Protein AF-A0A2N3GAW8-F1 (afdb_monomer)

Radius of gyration: 33.74 Å; Cα contacts (8 Å, |Δi|>4): 66; chains: 1; bounding box: 80×78×81 Å

Sequence (175 aa):
MPERREGRAFEPPPWERAQFEELARAKEAQQEVDDLDQALQDLGHLAPVQTSGSAPGPLQQVAPDEEQSRETLTAREGNGEVPLDDARVIEMLARLSAEEPRPIDELWRIGLIGAVVTGAVGIMMIVFGVVGLAKTIKAGPMGVFSASILLMFGAGFCALAAWTAVRTLKQRGVL

Solvent-accessible surface area (backbone atoms only — not comparable to full-atom values): 10663 Å² total; per-residue (Å²): 132,86,80,79,78,78,75,78,77,87,74,74,56,86,89,47,44,67,59,52,52,51,50,50,52,52,49,53,59,49,49,55,50,54,52,50,52,49,52,49,50,60,60,55,68,73,60,84,79,87,77,89,75,88,82,89,84,83,88,82,92,76,79,83,81,86,80,80,79,80,86,76,81,84,82,73,95,63,95,63,86,71,79,78,53,64,70,58,51,52,53,51,50,53,52,52,64,70,70,51,79,76,68,60,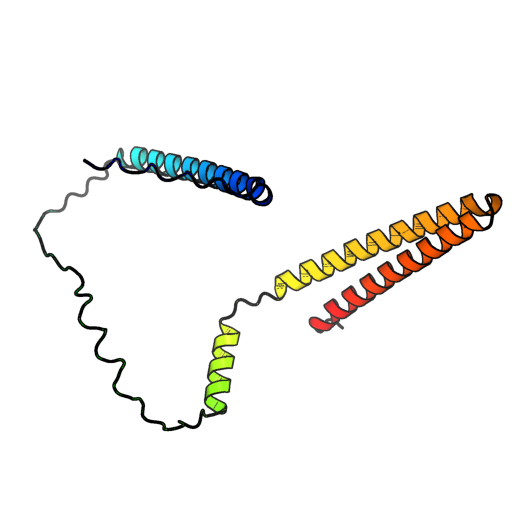74,58,52,51,51,54,52,47,52,49,19,51,54,42,26,52,53,10,50,51,34,33,53,52,14,53,54,41,31,72,66,17,74,83,68,46,71,72,36,44,53,54,18,52,51,35,34,52,51,11,50,49,32,36,51,50,18,50,49,46,44,52,53,56,43,46,73,73,66,80,105

Secondary structure (DSSP, 8-state):
----PPPPP-PPPTTTHHHHHHHHHHHHHHHHHHHHHHHHHHHHTTS------------------TTSSSSSSSS----------HHHHHHHHHHHHHHS--THHHHHHHHHHHHHHHHHHHHHHHHHHHHHHHHHTTT-HHHHHHHHHHHHHHHHHHHHHHHHHHHHHHHTT--

Foldseek 3Di:
DDDDPDDPDDDDDPVCVVVVVVVVVVVVVVVVVVVVVVVVVVVVVVDDPDDDDDDDDDDDDDDPPPPPPPPPPPPDPPPDPPPPPVVVVVVVVVVVVVPPPCPPPVVLVVLLVVLVVLLVVLVVLLVCLVVQCVVCPVVDDVSPVVSVVSNVVSVVSNVVSVVSNVVSCVVVVVD

Nearest PDB structures (foldseek):
  7a0g-assembly1_III  TM=7.917E-01  e=4.823E-01  Serratia marcescens
  6h2f-assembly1_D  TM=7.781E-01  e=4.533E-01  Aeromonas hydrophila subsp. hydrophila AL09-71
  3lss-assembly1_A  TM=8.382E-01  e=1.381E+00  Trypanosoma brucei
  6h2f-assembly1_J  TM=6.620E-01  e=2.565E+00  Aeromonas hydrophila subsp. hydrophila AL09-71
  5da9-assembly1_A  TM=8.017E-01  e=9.412E+00  Thermochaetoides thermophila DSM 1495

Mean predicted aligned error: 20.0 Å

Structure (mmCIF, N/CA/C/O backbone):
data_AF-A0A2N3GAW8-F1
#
_entry.id   AF-A0A2N3GAW8-F1
#
loop_
_atom_site.group_PDB
_atom_site.id
_atom_site.type_symbol
_atom_site.label_atom_id
_atom_site.label_alt_id
_atom_site.label_comp_id
_atom_site.label_asym_id
_atom_site.label_entity_id
_atom_site.label_seq_id
_atom_site.pdbx_PDB_ins_code
_atom_site.Cartn_x
_atom_site.Cartn_y
_atom_site.Cartn_z
_atom_site.occupancy
_atom_site.B_iso_or_equiv
_atom_site.auth_seq_id
_atom_site.auth_comp_id
_atom_site.auth_asym_id
_atom_site.auth_atom_id
_atom_site.pdbx_PDB_model_num
ATOM 1 N N . MET A 1 1 ? -5.737 61.791 27.691 1.00 55.59 1 MET A N 1
ATOM 2 C CA . MET A 1 1 ? -6.371 60.468 27.524 1.00 55.59 1 MET A CA 1
ATOM 3 C C . MET A 1 1 ? -5.378 59.581 26.793 1.00 55.59 1 MET A C 1
ATOM 5 O O . MET A 1 1 ? -4.892 60.039 25.767 1.00 55.59 1 MET A O 1
ATOM 9 N N . PRO A 1 2 ? -4.976 58.415 27.324 1.00 61.44 2 PRO A N 1
ATOM 10 C CA . PRO A 1 2 ? -4.051 57.537 26.613 1.00 61.44 2 PRO A CA 1
ATOM 11 C C . PRO A 1 2 ? -4.762 56.875 25.422 1.00 61.44 2 PRO A C 1
ATOM 13 O O . PRO A 1 2 ? -5.849 56.321 25.581 1.00 61.44 2 PRO A O 1
ATOM 16 N N . GLU A 1 3 ? -4.157 56.962 24.237 1.00 63.66 3 GLU A N 1
ATOM 17 C CA . GLU A 1 3 ? -4.620 56.303 23.012 1.00 63.66 3 GLU A CA 1
ATOM 18 C C . GLU A 1 3 ? -4.642 54.780 23.202 1.00 63.66 3 GLU A C 1
ATOM 20 O O . GLU A 1 3 ? -3.649 54.151 23.585 1.00 63.66 3 GLU A O 1
ATOM 25 N N . ARG A 1 4 ? -5.808 54.181 22.955 1.00 66.75 4 ARG A N 1
ATOM 26 C CA . ARG A 1 4 ? -6.023 52.735 22.999 1.00 66.75 4 ARG A CA 1
ATOM 27 C C . ARG A 1 4 ? -5.299 52.134 21.794 1.00 66.75 4 ARG A C 1
ATOM 29 O O . ARG A 1 4 ? -5.716 52.355 20.665 1.00 66.75 4 ARG A O 1
ATOM 36 N N . ARG A 1 5 ? -4.198 51.413 22.025 1.00 68.19 5 ARG A N 1
ATOM 37 C CA . ARG A 1 5 ? -3.465 50.709 20.961 1.00 68.19 5 ARG A CA 1
ATOM 38 C C . ARG A 1 5 ? -4.421 49.750 20.255 1.00 68.19 5 ARG A C 1
ATOM 40 O O . ARG A 1 5 ? -4.925 48.824 20.889 1.00 68.19 5 ARG A O 1
ATOM 47 N N . GLU A 1 6 ? -4.670 49.990 18.973 1.00 71.94 6 GLU A N 1
ATOM 48 C CA . GLU A 1 6 ? -5.423 49.079 18.118 1.00 71.94 6 GLU A CA 1
ATOM 49 C C . GLU A 1 6 ? -4.724 47.713 18.134 1.00 71.94 6 GLU A C 1
ATOM 51 O O . GLU A 1 6 ? -3.518 47.601 17.887 1.00 71.94 6 GLU A O 1
ATOM 56 N N . GLY A 1 7 ? -5.463 46.679 18.546 1.00 74.56 7 GLY A N 1
ATOM 57 C CA . GLY A 1 7 ? -4.953 45.316 18.610 1.00 74.56 7 GLY A CA 1
ATOM 58 C C . GLY A 1 7 ? -4.583 44.864 17.205 1.00 74.56 7 GLY A C 1
ATOM 59 O O . GLY A 1 7 ? -5.408 44.936 16.299 1.00 74.56 7 GLY A O 1
ATOM 60 N N . ARG A 1 8 ? -3.336 44.428 17.010 1.00 68.94 8 ARG A N 1
ATOM 61 C CA . ARG A 1 8 ? -2.900 43.884 15.721 1.00 68.94 8 ARG A CA 1
ATOM 62 C C . ARG A 1 8 ? -3.810 42.713 15.360 1.00 68.94 8 ARG A C 1
ATOM 64 O O . ARG A 1 8 ? -3.935 41.782 16.155 1.00 68.94 8 ARG A O 1
ATOM 71 N N . ALA A 1 9 ? -4.433 42.782 14.186 1.00 76.62 9 ALA A N 1
ATOM 72 C CA . ALA A 1 9 ? -5.193 41.669 13.644 1.00 76.62 9 ALA A CA 1
ATOM 73 C C . ALA A 1 9 ? -4.258 40.460 13.517 1.00 76.62 9 ALA A C 1
ATOM 75 O O . ALA A 1 9 ? -3.136 40.577 13.020 1.00 76.62 9 ALA A O 1
ATOM 76 N N . PHE A 1 10 ? -4.695 39.321 14.045 1.00 78.38 10 PHE A N 1
ATOM 77 C CA . PHE A 1 10 ? -3.948 38.079 13.941 1.00 78.38 10 PHE A CA 1
ATOM 78 C C . PHE A 1 10 ? -3.979 37.622 12.481 1.00 78.38 10 PHE A C 1
ATOM 80 O O . PHE A 1 10 ? -5.023 37.212 11.980 1.00 78.38 10 PHE A O 1
ATOM 87 N N . GLU A 1 11 ? -2.843 37.719 11.794 1.00 83.19 11 GLU A N 1
ATOM 88 C CA . GLU A 1 11 ? -2.672 37.099 10.485 1.00 83.19 11 GLU A CA 1
ATOM 89 C C . GLU A 1 11 ? -2.170 35.665 10.685 1.00 83.19 11 GLU A C 1
ATOM 91 O O . GLU A 1 11 ? -1.122 35.477 11.316 1.00 83.19 11 GLU A O 1
ATOM 96 N N . PRO A 1 12 ? -2.887 34.647 10.172 1.00 81.25 12 PRO A N 1
ATOM 97 C CA . PRO A 1 12 ? -2.452 33.272 10.315 1.00 81.25 12 PRO A CA 1
ATOM 98 C C . PRO A 1 12 ? -1.132 33.058 9.564 1.00 81.25 12 PRO A C 1
ATOM 100 O O . PRO A 1 12 ? -0.896 33.662 8.503 1.00 81.25 12 PRO A O 1
ATOM 103 N N . PRO A 1 13 ? -0.258 32.191 10.095 1.00 87.75 13 PRO A N 1
ATOM 104 C CA . PRO A 1 13 ? 1.007 31.888 9.453 1.00 87.75 13 PRO A CA 1
ATOM 105 C C . PRO A 1 13 ? 0.787 31.295 8.048 1.00 87.75 13 PRO A C 1
ATOM 107 O O . PRO A 1 13 ? -0.242 30.671 7.776 1.00 87.75 13 PRO A O 1
ATOM 110 N N . PRO A 1 14 ? 1.742 31.470 7.115 1.00 87.31 14 PRO A N 1
ATOM 111 C CA . PRO A 1 14 ? 1.525 31.188 5.694 1.00 87.31 14 PRO A CA 1
ATOM 112 C C . PRO A 1 14 ? 1.207 29.717 5.383 1.00 87.31 14 PRO A C 1
ATOM 114 O O . PRO A 1 14 ? 0.571 29.447 4.369 1.00 87.31 14 PRO A O 1
ATOM 117 N N . TRP A 1 15 ? 1.604 28.774 6.243 1.00 87.75 15 TRP A N 1
ATOM 118 C CA . TRP A 1 15 ? 1.293 27.347 6.091 1.00 87.75 15 TRP A CA 1
ATOM 119 C C . TRP A 1 15 ? -0.131 26.970 6.542 1.00 87.75 15 TRP A C 1
ATOM 121 O O . TRP A 1 15 ? -0.617 25.907 6.170 1.00 87.75 15 TRP A O 1
ATOM 131 N N . GLU A 1 16 ? -0.813 27.830 7.305 1.00 88.38 16 GLU A N 1
ATOM 132 C CA . GLU A 1 16 ? -2.178 27.607 7.812 1.00 88.38 16 GLU A CA 1
ATOM 133 C C . GLU A 1 16 ? -3.256 28.329 6.992 1.00 88.38 16 GLU A C 1
ATOM 135 O O . GLU A 1 16 ? -4.440 28.038 7.149 1.00 88.38 16 GLU A O 1
ATOM 140 N N . ARG A 1 17 ? -2.876 29.222 6.066 1.00 87.38 17 ARG A N 1
ATOM 141 C CA . ARG A 1 17 ? -3.830 30.009 5.261 1.00 87.38 17 ARG A CA 1
ATOM 142 C C . ARG A 1 17 ? -4.849 29.145 4.516 1.00 87.38 17 ARG A C 1
ATOM 144 O O . ARG A 1 17 ? -6.033 29.450 4.563 1.00 87.38 17 ARG A O 1
ATOM 151 N N . ALA A 1 18 ? -4.412 28.034 3.920 1.00 86.31 18 ALA A N 1
ATOM 152 C CA . ALA A 1 18 ? -5.304 27.135 3.186 1.00 86.31 18 ALA A CA 1
ATOM 153 C C . ALA A 1 18 ? -6.386 26.499 4.084 1.00 86.31 18 ALA A C 1
ATOM 155 O O . ALA A 1 18 ? -7.536 26.395 3.671 1.00 86.31 18 ALA A O 1
ATOM 156 N N . GLN A 1 19 ? -6.044 26.128 5.325 1.00 88.38 19 GLN A N 1
ATOM 157 C CA . GLN A 1 19 ? -6.998 25.529 6.269 1.00 88.38 19 GLN A CA 1
ATOM 158 C C . GLN A 1 19 ? -7.983 26.567 6.813 1.00 88.38 19 GLN A C 1
ATOM 160 O O . GLN A 1 19 ? -9.166 26.279 6.979 1.00 88.38 19 GLN A O 1
ATOM 165 N N . PHE A 1 20 ? -7.516 27.794 7.059 1.00 87.12 20 PHE A N 1
ATOM 166 C CA . PHE A 1 20 ? -8.388 28.892 7.473 1.00 87.12 20 PHE A CA 1
ATOM 167 C C . PHE A 1 20 ? -9.336 29.335 6.355 1.00 87.12 20 PHE A C 1
ATOM 169 O O . PHE A 1 20 ? -10.496 29.608 6.641 1.00 87.12 20 PHE A O 1
ATOM 176 N N . GLU A 1 21 ? -8.885 29.370 5.098 1.00 88.94 21 GLU A N 1
ATOM 177 C CA . GLU A 1 21 ? -9.749 29.644 3.941 1.00 88.94 21 GLU A CA 1
ATOM 178 C C . GLU A 1 21 ? -10.815 28.555 3.756 1.00 88.94 21 GLU A C 1
ATOM 180 O O . GLU A 1 21 ? -11.971 28.864 3.466 1.00 88.94 21 GLU A O 1
ATOM 185 N N 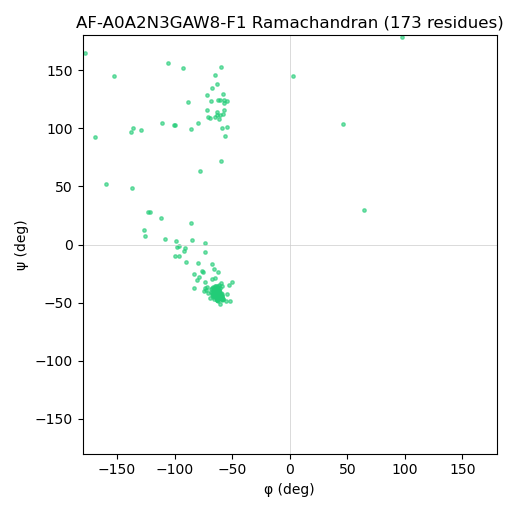. GLU A 1 22 ? -10.457 27.286 3.969 1.00 89.12 22 GLU A N 1
ATOM 186 C CA . GLU A 1 22 ? -11.400 26.167 3.911 1.00 89.12 22 GLU A CA 1
ATOM 187 C C . GLU A 1 22 ? -12.436 26.232 5.045 1.00 89.12 22 GLU A C 1
ATOM 189 O O . GLU A 1 22 ? -13.634 26.096 4.796 1.00 89.12 22 GLU A O 1
ATOM 194 N N . LEU A 1 23 ? -12.004 26.538 6.273 1.00 87.56 23 LEU A N 1
ATOM 195 C CA . LEU A 1 23 ? -12.902 26.731 7.415 1.00 87.56 23 LEU A CA 1
ATOM 196 C C . LEU A 1 23 ? -13.783 27.978 7.281 1.00 87.56 23 LEU A C 1
ATOM 198 O O . LEU A 1 23 ? -14.944 27.943 7.684 1.00 87.56 23 LEU A O 1
ATOM 202 N N . ALA A 1 24 ? -13.260 29.075 6.731 1.00 89.50 24 ALA A N 1
ATOM 203 C CA . ALA A 1 24 ? -14.039 30.282 6.471 1.00 89.50 24 ALA A CA 1
ATOM 204 C C . ALA A 1 24 ? -15.146 29.998 5.449 1.00 89.50 24 ALA A C 1
ATOM 206 O O . ALA A 1 24 ? -16.307 30.300 5.711 1.00 89.50 24 ALA A O 1
ATOM 207 N N . ARG A 1 25 ? -14.811 29.305 4.352 1.00 92.88 25 ARG A N 1
ATOM 208 C CA . ARG A 1 25 ? -15.787 28.883 3.340 1.00 92.88 25 ARG A CA 1
ATOM 209 C C . ARG A 1 25 ? -16.845 27.937 3.916 1.00 92.88 25 ARG A C 1
ATOM 211 O O . ARG A 1 25 ? -18.017 28.055 3.577 1.00 92.88 25 ARG A O 1
ATOM 218 N N . ALA A 1 26 ? -16.448 27.012 4.792 1.00 91.06 26 ALA A N 1
ATOM 219 C CA . ALA A 1 26 ? -17.386 26.112 5.461 1.00 91.06 26 ALA A CA 1
ATOM 220 C C . ALA A 1 26 ? -18.357 26.869 6.384 1.00 91.06 26 ALA A C 1
ATOM 222 O O . ALA A 1 26 ? -19.544 26.555 6.410 1.00 91.06 26 ALA A O 1
ATOM 223 N N . LYS A 1 27 ? -17.872 27.887 7.108 1.00 91.00 27 LYS A N 1
ATOM 224 C CA . LYS A 1 27 ? -18.716 28.729 7.967 1.00 91.00 27 LYS A CA 1
ATOM 225 C C . LYS A 1 27 ? -19.699 29.578 7.174 1.00 91.00 27 LYS A C 1
ATOM 227 O O . LYS A 1 27 ? -20.853 29.645 7.572 1.00 91.00 27 LYS A O 1
ATOM 232 N N . GLU A 1 28 ? -19.264 30.185 6.073 1.00 91.06 28 GLU A N 1
ATOM 233 C CA . GLU A 1 28 ? -20.155 30.952 5.192 1.00 91.06 28 GLU A CA 1
ATOM 234 C C . GLU A 1 28 ? -21.284 30.068 4.650 1.00 91.06 28 GLU A C 1
ATOM 236 O O . GLU A 1 28 ? -22.450 30.433 4.761 1.00 91.06 28 GLU A O 1
ATOM 241 N N . ALA A 1 29 ? -20.960 28.861 4.173 1.00 90.50 29 ALA A N 1
ATOM 242 C CA . ALA A 1 29 ? -21.967 27.918 3.686 1.00 90.50 29 ALA A CA 1
ATOM 243 C C . ALA A 1 29 ? -22.956 27.483 4.782 1.00 90.50 29 ALA A C 1
ATOM 245 O O . ALA A 1 29 ? -24.132 27.271 4.507 1.00 90.50 29 ALA A O 1
ATOM 246 N N . GLN A 1 30 ? -22.490 27.340 6.025 1.00 88.19 30 GLN A N 1
ATOM 247 C CA . GLN A 1 30 ? -23.357 26.991 7.147 1.00 88.19 30 GLN A CA 1
ATOM 248 C C . GLN A 1 30 ? -24.259 28.159 7.559 1.00 88.19 30 GLN A C 1
ATOM 250 O O . GLN A 1 30 ? -25.439 27.956 7.823 1.00 88.19 30 GLN A O 1
ATOM 255 N N . GLN A 1 31 ? -23.727 29.379 7.538 1.00 91.31 31 GLN A N 1
ATOM 256 C CA . GLN A 1 31 ? -24.484 30.582 7.860 1.00 91.31 31 GLN A CA 1
ATOM 257 C C . GLN A 1 31 ? -25.595 30.849 6.833 1.00 91.31 31 GLN A C 1
ATOM 259 O O . GLN A 1 31 ? -26.699 31.209 7.223 1.00 91.31 31 GLN A O 1
ATOM 264 N N . GLU A 1 32 ? -25.353 30.584 5.544 1.00 89.31 32 GLU A N 1
ATOM 265 C CA . GLU A 1 32 ? -26.403 30.650 4.517 1.00 89.31 32 GLU A CA 1
ATOM 266 C C . GLU A 1 32 ? -27.552 29.668 4.784 1.00 89.31 32 GLU A C 1
ATOM 268 O O . GLU A 1 32 ? -28.708 30.000 4.531 1.00 89.31 32 GLU A O 1
ATOM 273 N N . VAL A 1 33 ? -27.255 28.466 5.291 1.00 91.56 33 VAL A N 1
ATOM 274 C CA . VAL A 1 33 ? -28.280 27.474 5.653 1.00 91.56 33 VAL A CA 1
ATOM 275 C C . VAL A 1 33 ? -29.078 27.942 6.867 1.00 91.56 33 VAL A C 1
ATOM 277 O O . VAL A 1 33 ? -30.307 27.894 6.828 1.00 91.56 33 VAL A O 1
ATOM 280 N N . ASP A 1 34 ? -28.397 28.435 7.902 1.00 91.56 34 ASP A N 1
ATOM 281 C CA . ASP A 1 34 ? -29.038 28.943 9.118 1.00 91.56 34 ASP A CA 1
ATOM 282 C C . ASP A 1 34 ? -29.951 30.147 8.809 1.00 91.56 34 ASP A C 1
ATOM 284 O O . ASP A 1 34 ? -31.083 30.206 9.294 1.00 91.56 34 ASP A O 1
ATOM 288 N N . ASP A 1 35 ? -29.512 31.067 7.941 1.00 90.62 35 ASP A N 1
ATOM 289 C CA . ASP A 1 35 ? -30.310 32.215 7.489 1.00 90.62 35 ASP A CA 1
ATOM 290 C C . ASP A 1 35 ? -31.562 31.767 6.708 1.00 90.62 35 ASP A C 1
ATOM 292 O O . ASP A 1 35 ? -32.638 32.362 6.836 1.00 90.62 35 ASP A O 1
ATOM 296 N N . LEU A 1 36 ? -31.453 30.698 5.911 1.00 88.69 36 LEU A N 1
ATOM 297 C CA . LEU A 1 36 ? -32.569 30.133 5.148 1.00 88.69 36 LEU A CA 1
ATOM 298 C C . LEU A 1 36 ? -33.586 29.438 6.062 1.00 88.69 36 LEU A C 1
ATOM 300 O O . LEU A 1 36 ? -34.792 29.619 5.880 1.00 88.69 36 LEU A O 1
ATOM 304 N N . ASP A 1 37 ? -33.108 28.695 7.062 1.00 88.50 37 ASP A N 1
ATOM 305 C CA . ASP A 1 37 ? -33.938 28.081 8.100 1.00 88.50 37 ASP A CA 1
ATOM 306 C C . ASP A 1 37 ? -34.641 29.144 8.951 1.00 88.50 37 ASP A C 1
ATOM 308 O O . ASP A 1 37 ? -35.832 29.012 9.250 1.00 88.50 37 ASP A O 1
ATOM 312 N N . GLN A 1 38 ? -33.952 30.236 9.287 1.00 90.56 38 GLN A N 1
ATOM 313 C CA . GLN A 1 38 ? -34.552 31.361 9.997 1.00 90.56 38 GLN A CA 1
ATOM 314 C C . GLN A 1 38 ? -35.624 32.060 9.146 1.00 90.56 38 GLN A C 1
ATOM 316 O O . GLN A 1 38 ? -36.727 32.310 9.633 1.00 90.56 38 GLN A O 1
ATOM 321 N N . ALA A 1 39 ? -35.363 32.293 7.856 1.00 86.56 39 ALA A N 1
ATOM 322 C CA . ALA A 1 39 ? -36.356 32.845 6.934 1.00 86.56 39 ALA A CA 1
ATOM 323 C C . ALA A 1 39 ? -37.580 31.921 6.769 1.00 86.56 39 ALA A C 1
ATOM 325 O O . ALA A 1 39 ? -38.716 32.397 6.691 1.00 86.56 39 ALA A O 1
ATOM 326 N N . LEU A 1 40 ? -37.374 30.599 6.748 1.00 84.81 40 LEU A N 1
ATOM 327 C CA . LEU A 1 40 ? -38.444 29.597 6.719 1.00 84.81 40 LEU A CA 1
ATOM 328 C C . LEU A 1 40 ? -39.277 29.599 8.009 1.00 84.81 40 LEU A C 1
ATOM 330 O O . LEU A 1 40 ? -40.502 29.480 7.933 1.00 84.81 40 LEU A O 1
ATOM 334 N N . GLN A 1 41 ? -38.650 29.758 9.177 1.00 84.56 41 GLN A N 1
ATOM 335 C CA . GLN A 1 41 ? -39.354 29.893 10.458 1.00 84.56 41 GLN A CA 1
ATOM 336 C C . GLN A 1 41 ? -40.183 31.182 10.516 1.00 84.56 41 GLN A C 1
ATOM 338 O O . GLN A 1 41 ? -41.358 31.131 10.885 1.00 84.56 41 GLN A O 1
ATOM 343 N N . ASP A 1 42 ? -39.626 32.308 10.066 1.00 83.94 42 ASP A N 1
ATOM 344 C CA . ASP A 1 42 ? -40.341 33.587 9.985 1.00 83.94 42 ASP A CA 1
ATOM 345 C C . ASP A 1 42 ? -41.547 33.509 9.030 1.00 83.94 42 ASP A C 1
ATOM 347 O O . ASP A 1 42 ? -42.630 34.014 9.339 1.00 83.94 42 ASP A O 1
ATOM 351 N N . LEU A 1 43 ? -41.410 32.804 7.900 1.00 76.94 43 LEU A N 1
ATOM 352 C CA . LEU A 1 43 ? -42.521 32.499 6.988 1.00 76.94 43 LEU A CA 1
ATOM 353 C C . LEU A 1 43 ? -43.554 31.549 7.621 1.00 76.94 43 LEU A C 1
ATOM 355 O O . LEU A 1 43 ? -44.757 31.716 7.403 1.00 76.94 43 LE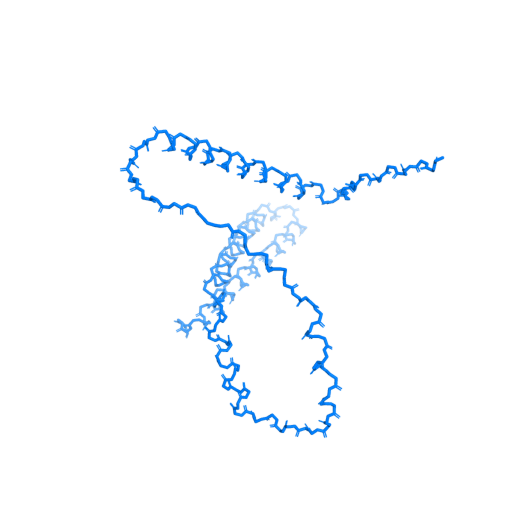U A O 1
ATOM 359 N N . GLY A 1 44 ? -43.114 30.580 8.427 1.00 71.62 44 GLY A N 1
ATOM 360 C CA . GLY A 1 44 ? -43.975 29.659 9.175 1.00 71.62 44 GLY A CA 1
ATOM 361 C C . GLY A 1 44 ? -44.793 30.339 10.280 1.00 71.62 44 GLY A C 1
ATOM 362 O O . GLY A 1 44 ? -45.925 29.935 10.550 1.00 71.62 44 GLY A O 1
ATOM 363 N N . HIS A 1 45 ? -44.279 31.419 10.873 1.00 60.06 45 HIS A N 1
ATOM 364 C CA . HIS A 1 45 ? -44.975 32.207 11.895 1.00 60.06 45 HIS A CA 1
ATOM 365 C C . HIS A 1 45 ? -46.119 33.087 11.358 1.00 60.06 45 HIS A C 1
ATOM 367 O O . HIS A 1 45 ? -46.892 33.631 12.148 1.00 60.06 45 HIS A O 1
ATOM 373 N N . LEU A 1 46 ? -46.309 33.169 10.036 1.00 56.31 46 LEU A N 1
ATOM 374 C CA . LEU A 1 46 ? -47.461 33.836 9.412 1.00 56.31 46 LEU A CA 1
ATOM 375 C C . LEU A 1 46 ? -48.709 32.935 9.278 1.00 56.31 46 LEU A C 1
ATOM 377 O O . LEU A 1 46 ? -49.727 33.381 8.746 1.00 56.31 46 LEU A O 1
ATOM 381 N N . ALA A 1 47 ? -48.681 31.701 9.797 1.00 49.38 47 ALA A N 1
ATOM 382 C CA . ALA A 1 47 ? -49.859 30.840 9.925 1.00 49.38 47 ALA A CA 1
ATOM 383 C C . ALA A 1 47 ? -50.417 30.870 11.368 1.00 49.38 47 ALA A C 1
ATOM 385 O O . ALA A 1 47 ? -49.873 30.205 12.253 1.00 49.38 47 ALA A O 1
ATOM 386 N N . PRO A 1 48 ? -51.515 31.598 11.656 1.00 48.25 48 PRO A N 1
ATOM 387 C CA . PRO A 1 48 ? -52.098 31.607 12.989 1.00 48.25 48 PRO A CA 1
ATOM 388 C C . PRO A 1 48 ? -52.941 30.343 13.207 1.00 48.25 48 PRO A C 1
ATOM 390 O O . PRO A 1 48 ? -54.086 30.264 12.764 1.00 48.25 48 PRO A O 1
ATOM 393 N N . VAL A 1 49 ? -52.425 29.379 13.972 1.00 48.66 49 VAL A N 1
ATOM 394 C CA . VAL A 1 49 ? -53.294 28.523 14.791 1.00 48.66 49 VAL A CA 1
ATOM 395 C C . VAL A 1 49 ? -53.524 29.270 16.099 1.00 48.66 49 VAL A C 1
ATOM 397 O O . VAL A 1 49 ? -52.676 29.305 16.987 1.00 48.66 49 VAL A O 1
ATOM 400 N N . GLN A 1 50 ? -54.679 29.930 16.186 1.00 52.44 50 GLN A N 1
ATOM 401 C CA . GLN A 1 50 ? -55.193 30.460 17.441 1.00 52.44 50 GLN A CA 1
ATOM 402 C C . GLN A 1 50 ? -55.474 29.301 18.404 1.00 52.44 50 GLN A C 1
ATOM 404 O O . GLN A 1 50 ? -56.450 28.575 18.241 1.00 52.44 50 GLN A O 1
ATOM 409 N N . THR A 1 51 ? -54.684 29.203 19.465 1.00 41.34 51 THR A N 1
ATOM 410 C CA . THR A 1 51 ? -55.163 28.719 20.763 1.00 41.34 51 THR A CA 1
ATOM 411 C C . THR A 1 51 ? -54.748 29.731 21.815 1.00 41.34 51 THR A C 1
ATOM 413 O O . THR A 1 51 ? -53.603 29.780 22.254 1.00 41.34 51 THR A O 1
ATOM 416 N N . SER A 1 52 ? -55.702 30.591 22.162 1.00 48.09 52 SER A N 1
ATOM 417 C CA . SER A 1 52 ? -55.635 31.518 23.282 1.00 48.09 52 SER A CA 1
ATOM 418 C C . SER A 1 52 ? -55.641 30.758 24.608 1.00 48.09 52 SER A C 1
ATOM 420 O O . SER A 1 52 ? -56.481 29.888 24.826 1.00 48.09 52 SER A O 1
ATOM 422 N N . GLY A 1 53 ? -54.757 31.150 25.520 1.00 38.56 53 GLY A N 1
ATOM 423 C CA . GLY A 1 53 ? -54.782 30.730 26.916 1.00 38.56 53 GLY A CA 1
ATOM 424 C C . GLY A 1 53 ? -53.812 31.562 27.748 1.00 38.56 53 GLY A C 1
ATOM 425 O O . GLY A 1 53 ? -52.633 31.246 27.781 1.00 38.56 53 GLY A O 1
ATOM 426 N N . SER A 1 54 ? -54.336 32.647 28.334 1.00 44.03 54 SER A N 1
ATOM 427 C CA . SER A 1 54 ? -53.943 33.363 29.568 1.00 44.03 54 SER A CA 1
ATOM 428 C C . SER A 1 54 ? -52.700 32.865 30.325 1.00 44.03 54 SER A C 1
ATOM 430 O O . SER A 1 54 ? -52.556 31.674 30.541 1.00 44.03 54 SER A O 1
ATOM 432 N N . ALA A 1 55 ? -51.846 33.660 30.964 1.00 45.75 55 ALA A N 1
ATOM 433 C CA . ALA A 1 55 ? -51.719 35.086 31.257 1.00 45.75 55 ALA A CA 1
ATOM 434 C C . ALA A 1 55 ? -50.372 35.235 32.028 1.00 45.75 55 ALA A C 1
ATOM 436 O O . ALA A 1 55 ? -49.828 34.231 32.494 1.00 45.75 55 ALA A O 1
ATOM 437 N N . PRO A 1 56 ? -49.823 36.452 32.175 1.00 62.59 56 PRO A N 1
ATOM 438 C CA . PRO A 1 56 ? -48.451 36.696 32.612 1.00 62.59 56 PRO A CA 1
ATOM 439 C C . PRO A 1 56 ? -48.323 36.895 34.132 1.00 62.59 56 PRO A C 1
ATOM 441 O O . PRO A 1 56 ? -49.228 37.420 34.778 1.00 62.59 56 PRO A O 1
ATOM 444 N N . GLY A 1 57 ? -47.159 36.549 34.689 1.00 42.84 57 GLY A N 1
ATOM 445 C CA . GLY A 1 57 ? -46.771 36.875 36.064 1.00 42.84 57 GLY A CA 1
ATOM 446 C C . GLY A 1 57 ? -45.242 36.966 36.219 1.00 42.84 57 GLY A C 1
ATOM 447 O O . GLY A 1 57 ? -44.537 36.252 35.508 1.00 42.84 57 GLY A O 1
ATOM 448 N N . PRO A 1 58 ? -44.716 37.869 37.070 1.00 53.00 58 PRO A N 1
ATOM 449 C CA . PRO A 1 58 ? -43.410 38.501 36.882 1.00 53.00 58 PRO A CA 1
ATOM 450 C C . PRO A 1 58 ? -42.299 37.979 37.813 1.00 53.00 58 PRO A C 1
ATOM 452 O O . PRO A 1 58 ? -42.565 37.532 38.920 1.00 53.00 58 PRO A O 1
ATOM 455 N N . LEU A 1 59 ? -41.053 38.154 37.348 1.00 56.69 59 LEU A N 1
ATOM 456 C CA . LEU A 1 59 ? -39.789 38.290 38.095 1.00 56.69 59 LEU A CA 1
ATOM 457 C C . LEU A 1 59 ? -39.502 37.292 39.238 1.00 56.69 59 LEU A C 1
ATOM 459 O O . LEU A 1 59 ? -39.885 37.516 40.381 1.00 56.69 59 LEU A O 1
ATOM 463 N N . GLN A 1 60 ? -38.626 36.317 38.971 1.00 45.31 60 GLN A N 1
ATOM 464 C CA . GLN A 1 60 ? -37.750 35.758 40.006 1.00 45.31 60 GLN A CA 1
ATOM 465 C C . GLN A 1 60 ? -36.326 35.602 39.458 1.00 45.31 60 GLN A C 1
ATOM 467 O O . GLN A 1 60 ? -35.993 34.688 38.710 1.00 45.31 60 GLN A O 1
ATOM 472 N N . GLN A 1 61 ? -35.507 36.573 39.840 1.00 55.47 61 GLN A N 1
ATOM 473 C CA . GLN A 1 61 ? -34.056 36.565 39.826 1.00 55.47 61 GLN A CA 1
ATOM 474 C C . GLN A 1 61 ? -33.522 35.355 40.603 1.00 55.47 61 GLN A C 1
ATOM 476 O O . GLN A 1 61 ? -33.815 35.220 41.789 1.00 55.47 61 GLN A O 1
ATOM 481 N N . VAL A 1 62 ? -32.705 34.522 39.956 1.00 48.62 62 VAL A N 1
ATOM 482 C CA . VAL A 1 62 ? -31.727 33.655 40.628 1.00 48.62 62 VAL A CA 1
ATOM 483 C C . VAL A 1 62 ? -30.446 33.713 39.804 1.00 48.62 62 VAL A C 1
ATOM 485 O O . VAL A 1 62 ? -30.312 33.062 38.770 1.00 48.62 62 VAL A O 1
ATOM 488 N N . ALA A 1 63 ? -29.529 34.571 40.244 1.00 47.69 63 ALA A N 1
ATOM 489 C CA . ALA A 1 63 ? -28.121 34.428 39.916 1.00 47.69 63 ALA A CA 1
ATOM 490 C C . ALA A 1 63 ? -27.632 33.106 40.538 1.00 47.69 63 ALA A C 1
ATOM 492 O O . ALA A 1 63 ? -28.019 32.819 41.673 1.00 47.69 63 ALA A O 1
ATOM 493 N N . PRO A 1 64 ? -26.815 32.291 39.854 1.00 52.41 64 PRO A N 1
ATOM 494 C CA . PRO A 1 64 ? -26.129 31.202 40.525 1.00 52.41 64 PRO A CA 1
ATOM 495 C C . PRO A 1 64 ? -25.039 31.809 41.416 1.00 52.41 64 PRO A C 1
ATOM 497 O O . PRO A 1 64 ? -24.112 32.446 40.917 1.00 52.41 64 PRO A O 1
ATOM 500 N N . ASP A 1 65 ? -25.172 31.628 42.728 1.00 45.75 65 ASP A N 1
ATOM 501 C CA . ASP A 1 65 ? -24.093 31.828 43.696 1.00 45.75 65 ASP A CA 1
ATOM 502 C C . ASP A 1 65 ? -22.920 30.893 43.343 1.00 45.75 65 ASP A C 1
ATOM 504 O O . ASP A 1 65 ? -22.934 29.702 43.655 1.00 45.75 65 ASP A O 1
ATOM 508 N N . GLU A 1 66 ? -21.886 31.429 42.693 1.00 50.81 66 GLU A N 1
ATOM 509 C CA . GLU A 1 66 ? -20.615 30.738 42.422 1.00 50.81 66 GLU A CA 1
ATOM 510 C C . GLU A 1 66 ? -19.597 30.837 43.580 1.00 50.81 66 GLU A C 1
ATOM 512 O O . GLU A 1 66 ? -18.410 30.570 43.394 1.00 50.81 66 GLU A O 1
ATOM 517 N N . GLU A 1 67 ? -20.014 31.173 44.804 1.00 51.69 67 GLU A N 1
ATOM 518 C CA . GLU A 1 67 ? -19.080 31.331 45.936 1.00 51.69 67 GLU A CA 1
ATOM 519 C C . GLU A 1 67 ? -19.145 30.236 47.012 1.00 51.69 67 GLU A C 1
ATOM 521 O O . GLU A 1 67 ? -18.381 30.288 47.972 1.00 51.69 67 GLU A O 1
ATOM 526 N N . GLN A 1 68 ? -19.947 29.175 46.843 1.00 46.97 68 GLN A N 1
ATOM 527 C CA . GLN A 1 68 ? -20.090 28.127 47.874 1.00 46.97 68 GLN A CA 1
ATOM 528 C C . GLN A 1 68 ? -19.717 26.702 47.428 1.00 46.97 68 GLN A C 1
ATOM 530 O O . GLN A 1 68 ? -20.224 25.718 47.960 1.00 46.97 68 GLN A O 1
ATOM 535 N N . SER A 1 69 ? -18.806 26.553 46.460 1.00 44.41 69 SER A N 1
ATOM 536 C CA . SER A 1 69 ? -18.243 25.236 46.081 1.00 44.41 69 SER A CA 1
ATOM 537 C C . SER A 1 69 ? -16.713 25.167 46.082 1.00 44.41 69 SER A C 1
ATOM 539 O O . SER A 1 69 ? -16.134 24.186 45.622 1.00 44.41 69 SER A O 1
ATOM 541 N N . ARG A 1 70 ? -16.029 26.170 46.649 1.00 47.59 70 ARG A N 1
ATOM 542 C CA . ARG A 1 70 ? -14.561 26.155 46.803 1.00 47.59 70 ARG A CA 1
ATOM 543 C C . ARG A 1 70 ? -14.053 25.723 48.179 1.00 47.59 70 ARG A C 1
ATOM 545 O O . ARG A 1 70 ? -12.848 25.573 48.342 1.00 47.59 70 ARG A O 1
ATOM 552 N N . GLU A 1 71 ? -14.935 25.440 49.135 1.00 48.53 71 GLU A N 1
ATOM 553 C CA . GLU A 1 71 ? -14.554 25.188 50.536 1.00 48.53 71 GLU A CA 1
ATOM 554 C C . GLU A 1 71 ? -14.768 23.743 51.021 1.00 48.53 71 GLU A C 1
ATOM 556 O O . GLU A 1 71 ? -14.865 23.483 52.216 1.00 48.53 71 GLU A O 1
ATOM 561 N N . THR A 1 72 ? -14.809 22.763 50.111 1.00 45.16 72 THR A N 1
ATOM 562 C CA . THR A 1 72 ? -14.888 21.333 50.492 1.00 45.16 72 THR A CA 1
ATOM 563 C C . THR A 1 72 ? -13.799 20.447 49.882 1.00 45.16 72 THR A C 1
ATOM 565 O O . THR A 1 72 ? -13.824 19.234 50.067 1.00 45.16 72 THR A O 1
ATOM 568 N N . LEU A 1 73 ? -12.803 21.027 49.202 1.00 52.34 73 LEU A N 1
ATOM 569 C CA . LEU A 1 73 ? -11.719 20.275 48.548 1.00 52.34 73 LEU A CA 1
ATOM 570 C C . LEU A 1 73 ? -10.406 20.192 49.347 1.00 52.34 73 LEU A C 1
ATOM 572 O O . LEU A 1 73 ? -9.452 19.586 48.872 1.00 52.34 73 LEU A O 1
ATOM 576 N N . THR A 1 74 ? -10.333 20.734 50.566 1.00 48.09 74 THR A N 1
ATOM 577 C CA . THR A 1 74 ? -9.075 20.800 51.344 1.00 48.09 74 THR A CA 1
ATOM 578 C C . THR A 1 74 ? -9.147 20.129 52.719 1.00 48.09 74 THR A C 1
ATOM 580 O O . THR A 1 74 ? -8.410 20.491 53.631 1.00 48.09 74 THR A O 1
ATOM 583 N N . ALA A 1 75 ? -10.004 19.117 52.890 1.00 51.12 75 ALA A N 1
ATOM 584 C CA . ALA A 1 75 ? -10.107 18.378 54.153 1.00 51.12 75 ALA A CA 1
ATOM 585 C C . ALA A 1 75 ? -10.212 16.854 53.972 1.00 51.12 75 ALA A C 1
ATOM 587 O O . ALA A 1 75 ? -11.069 16.208 54.573 1.00 51.12 75 ALA A O 1
ATOM 588 N N . ARG A 1 76 ? -9.332 16.251 53.160 1.00 53.72 76 ARG A N 1
ATOM 589 C CA . ARG A 1 76 ? -9.005 14.817 53.289 1.00 53.72 76 ARG A CA 1
ATOM 590 C C . ARG A 1 76 ? -7.667 14.449 52.642 1.00 53.72 76 ARG A C 1
ATOM 592 O O . ARG A 1 76 ? -7.582 13.483 51.896 1.00 53.72 76 ARG A O 1
ATOM 599 N N . GLU A 1 77 ? -6.600 15.162 52.985 1.00 50.72 77 GLU A N 1
ATOM 600 C CA . GLU A 1 77 ? -5.233 14.643 52.820 1.00 50.72 77 GLU A CA 1
ATOM 601 C C . GLU A 1 77 ? -4.943 13.655 53.966 1.00 50.72 77 GLU A C 1
ATOM 603 O O . GLU A 1 77 ? -4.152 13.878 54.876 1.00 50.72 77 GLU A O 1
ATOM 608 N N . GLY A 1 78 ? -5.713 12.568 53.977 1.00 44.72 78 GLY A N 1
ATOM 609 C CA . GLY A 1 78 ? -5.453 11.394 54.789 1.00 44.72 78 GLY A CA 1
ATOM 610 C C . GLY A 1 78 ? -4.809 10.368 53.881 1.00 44.72 78 GLY A C 1
ATOM 611 O O . GLY A 1 78 ? -5.507 9.745 53.087 1.00 44.72 78 GLY A O 1
ATOM 612 N N . ASN A 1 79 ? -3.492 10.230 54.005 1.00 51.59 79 ASN A N 1
ATOM 613 C CA . ASN A 1 79 ? -2.657 9.191 53.413 1.00 51.59 79 ASN A CA 1
ATOM 614 C C . ASN A 1 79 ? -3.102 7.797 53.897 1.00 51.59 79 ASN A C 1
ATOM 616 O O . ASN A 1 79 ? -2.477 7.184 54.758 1.00 51.59 79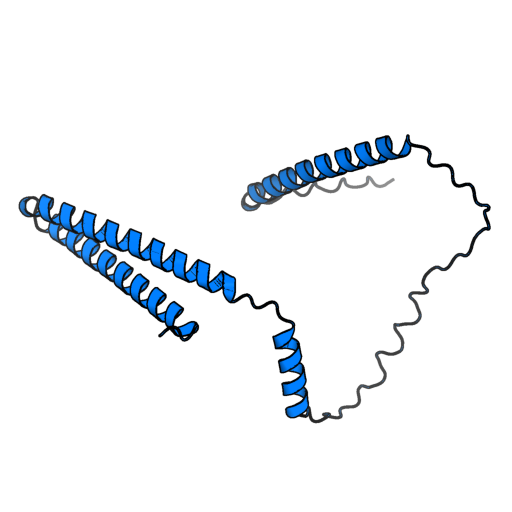 ASN A O 1
ATOM 620 N N . GLY A 1 80 ? -4.248 7.341 53.407 1.00 49.16 80 GLY A N 1
ATOM 621 C CA . GLY A 1 80 ? -4.673 5.959 53.452 1.00 49.16 80 GLY A CA 1
ATOM 622 C C . GLY A 1 80 ? -4.643 5.468 52.022 1.00 49.16 80 GLY A C 1
ATOM 623 O O . GLY A 1 80 ? -5.523 5.828 51.242 1.00 49.16 80 GLY A O 1
ATOM 624 N N . GLU A 1 81 ? -3.630 4.679 51.678 1.00 56.50 81 GLU A N 1
ATOM 625 C CA . GLU A 1 81 ? -3.686 3.807 50.512 1.00 56.50 81 GLU A CA 1
ATOM 626 C C . GLU A 1 81 ? -4.924 2.924 50.688 1.00 56.50 81 GLU A C 1
ATOM 628 O O . GLU A 1 81 ? -4.90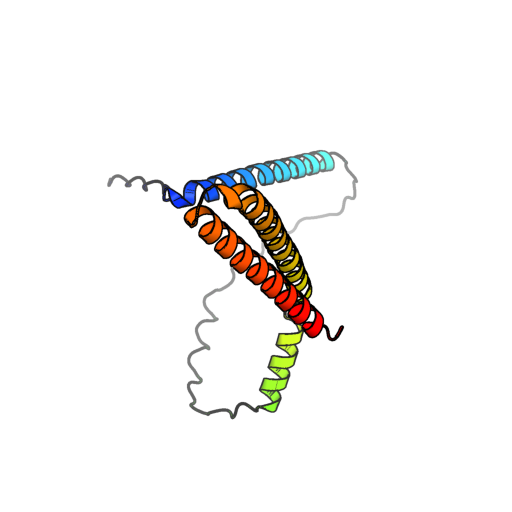8 1.916 51.392 1.00 56.50 81 GLU A O 1
ATOM 633 N N . VAL A 1 82 ? -6.052 3.359 50.126 1.00 64.75 82 VAL A N 1
ATOM 634 C CA . VAL A 1 82 ? -7.195 2.482 49.918 1.00 64.75 82 VAL A CA 1
ATOM 635 C C . VAL A 1 82 ? -6.664 1.434 48.950 1.00 64.75 82 VAL A C 1
ATOM 637 O O . VAL A 1 82 ? -6.298 1.822 47.839 1.00 64.75 82 VAL A O 1
ATOM 640 N N . PRO A 1 83 ? -6.547 0.151 49.341 1.00 65.56 83 PRO A N 1
ATOM 641 C CA . PRO A 1 83 ? -6.104 -0.870 48.411 1.00 65.56 83 PRO A CA 1
ATOM 642 C C . PRO A 1 83 ? -7.095 -0.844 47.251 1.00 65.56 83 PRO A C 1
ATOM 644 O O . PRO A 1 83 ? -8.287 -1.105 47.443 1.00 65.56 83 PRO A O 1
ATOM 647 N N . LEU A 1 84 ? -6.629 -0.416 46.075 1.00 68.12 84 LEU A N 1
ATOM 648 C CA . LEU A 1 84 ? -7.420 -0.526 44.863 1.00 68.12 84 LEU A CA 1
ATOM 649 C C . LEU A 1 84 ? -7.659 -2.019 44.675 1.00 68.12 84 LEU A C 1
ATOM 651 O O . LEU A 1 84 ? -6.737 -2.776 44.399 1.00 68.12 84 LEU A O 1
ATOM 655 N N . ASP A 1 85 ? -8.893 -2.438 44.919 1.00 82.56 85 ASP A N 1
ATOM 656 C CA . ASP A 1 85 ? -9.321 -3.802 44.681 1.00 82.56 85 ASP A CA 1
ATOM 657 C C . ASP A 1 85 ? -9.238 -4.063 43.174 1.00 82.56 85 ASP A C 1
ATOM 659 O O . ASP A 1 85 ? -10.001 -3.484 42.392 1.00 82.56 85 ASP A O 1
ATOM 663 N N . ASP A 1 86 ? -8.281 -4.899 42.768 1.00 82.56 86 ASP A N 1
ATOM 664 C CA . ASP A 1 86 ? -8.020 -5.237 41.367 1.00 82.56 86 ASP A CA 1
ATOM 665 C C . ASP A 1 86 ? -9.295 -5.723 40.666 1.00 82.56 86 ASP A C 1
ATOM 667 O O . ASP A 1 86 ? -9.537 -5.388 39.506 1.00 82.56 86 ASP A O 1
ATOM 671 N N . ALA A 1 87 ? -10.173 -6.436 41.382 1.00 84.50 87 ALA A N 1
ATOM 672 C CA . ALA A 1 87 ? -11.458 -6.884 40.851 1.00 84.50 87 ALA A CA 1
ATOM 673 C C . ALA A 1 87 ? -12.366 -5.706 40.459 1.00 84.50 87 ALA A C 1
ATOM 675 O O . ALA A 1 87 ? -13.004 -5.724 39.403 1.00 84.50 87 ALA A O 1
ATOM 676 N N . ARG A 1 88 ? -12.380 -4.647 41.273 1.00 84.88 88 ARG A N 1
ATOM 677 C CA . ARG A 1 88 ? -13.169 -3.438 41.024 1.00 84.88 88 ARG A CA 1
ATOM 678 C C . ARG A 1 88 ? -12.595 -2.608 39.882 1.00 84.88 88 ARG A C 1
ATOM 680 O O . ARG A 1 88 ? -13.361 -2.044 39.105 1.00 84.88 88 ARG A O 1
ATOM 687 N N . VAL A 1 89 ? -11.270 -2.550 39.752 1.00 87.19 89 VAL A N 1
ATOM 688 C CA . VAL A 1 89 ? -10.603 -1.897 38.613 1.00 87.19 89 VAL A CA 1
ATOM 689 C C . VAL A 1 89 ? -10.923 -2.635 37.313 1.00 87.19 89 VAL A C 1
ATOM 691 O O . VAL A 1 89 ? -11.277 -1.993 36.326 1.00 87.19 89 VAL A O 1
ATOM 694 N N . ILE A 1 90 ? -10.888 -3.971 37.318 1.00 87.75 90 ILE A N 1
ATOM 695 C CA . ILE A 1 90 ? -11.249 -4.796 36.157 1.00 87.75 90 ILE A CA 1
ATOM 696 C C . ILE A 1 90 ? -12.716 -4.581 35.758 1.00 87.75 90 ILE A C 1
ATOM 698 O O . ILE A 1 90 ? -12.995 -4.428 34.571 1.00 87.75 90 ILE A O 1
ATOM 702 N N . GLU A 1 91 ? -13.652 -4.510 36.713 1.00 90.69 91 GLU A N 1
ATOM 703 C CA . GLU A 1 91 ? -15.063 -4.222 36.403 1.00 90.69 91 GLU A CA 1
ATOM 704 C C . GLU A 1 91 ? -15.238 -2.821 35.792 1.00 90.69 91 GLU A C 1
ATOM 706 O O . GLU A 1 91 ? -15.969 -2.649 34.813 1.00 90.69 91 GLU A O 1
ATOM 711 N N . MET A 1 92 ? -14.544 -1.819 36.337 1.00 87.12 92 MET A N 1
ATOM 712 C CA . MET A 1 92 ? -14.609 -0.443 35.840 1.00 87.12 92 MET A CA 1
ATOM 713 C C . MET A 1 92 ? -14.044 -0.331 34.421 1.00 87.12 92 MET A C 1
ATOM 715 O O . MET A 1 92 ? -14.681 0.264 33.554 1.00 87.12 92 MET A O 1
ATOM 719 N N . LEU A 1 93 ? -12.891 -0.960 34.164 1.00 88.19 93 LEU A N 1
ATOM 720 C CA . LEU A 1 93 ? -12.274 -1.018 32.838 1.00 88.19 93 LEU A CA 1
ATOM 721 C C . LEU A 1 93 ? -13.139 -1.794 31.840 1.00 88.19 93 LEU A C 1
ATOM 723 O O . LEU A 1 93 ? -13.247 -1.387 30.687 1.00 88.19 93 LEU A O 1
ATOM 727 N N . ALA A 1 94 ? -13.801 -2.871 32.274 1.00 87.19 94 ALA A N 1
ATOM 728 C CA . ALA A 1 94 ? -14.727 -3.617 31.429 1.00 87.19 94 ALA A CA 1
ATOM 729 C C . ALA A 1 94 ? -15.910 -2.742 30.978 1.00 87.19 94 ALA A C 1
ATOM 731 O O . ALA A 1 94 ? -16.237 -2.740 29.789 1.00 87.19 94 ALA A O 1
ATOM 732 N N . ARG A 1 95 ? -16.507 -1.955 31.887 1.00 85.44 95 ARG A N 1
ATOM 733 C CA . ARG A 1 95 ? -17.584 -1.006 31.544 1.00 85.44 95 ARG A CA 1
ATOM 734 C C . ARG A 1 95 ? -17.107 0.119 30.626 1.00 85.44 95 ARG A C 1
ATOM 736 O O . ARG A 1 95 ? -17.763 0.376 29.624 1.00 85.44 95 ARG A O 1
ATOM 743 N N . LEU A 1 96 ? -15.946 0.714 30.906 1.00 84.25 96 LEU A N 1
ATOM 744 C CA . LEU A 1 96 ? -15.341 1.741 30.045 1.00 84.25 96 LEU A CA 1
ATOM 745 C C . LEU A 1 96 ? -15.062 1.208 28.629 1.00 84.25 96 LEU A C 1
ATOM 747 O O . LEU A 1 96 ? -15.422 1.850 27.649 1.00 84.25 96 LEU A O 1
ATOM 751 N N . SER A 1 97 ? -14.526 -0.011 28.502 1.00 80.31 97 SER A N 1
ATOM 752 C CA . SER A 1 97 ? -14.288 -0.637 27.190 1.00 80.31 97 SER A CA 1
ATOM 753 C C . SER A 1 97 ? -15.568 -0.956 26.406 1.00 80.31 97 SER A C 1
ATOM 755 O O . SER A 1 97 ? -15.518 -1.145 25.191 1.00 80.31 97 SER A O 1
ATOM 757 N N . ALA A 1 98 ? -16.714 -1.053 27.088 1.00 79.50 98 ALA A N 1
ATOM 758 C CA . ALA A 1 98 ? -18.007 -1.283 26.453 1.00 79.50 98 ALA A CA 1
ATOM 759 C C . ALA A 1 98 ? -18.638 0.019 25.929 1.00 79.50 98 ALA A C 1
ATOM 761 O O . ALA A 1 98 ? -19.432 -0.039 24.990 1.00 79.50 98 ALA A O 1
ATOM 762 N N . GLU A 1 99 ? -18.281 1.166 26.514 1.00 79.31 99 GLU A N 1
ATOM 763 C CA . GLU A 1 99 ? -18.762 2.498 26.122 1.00 79.31 99 GLU A CA 1
ATOM 764 C C . GLU A 1 99 ? -17.885 3.173 25.057 1.00 79.31 99 GLU A C 1
ATOM 766 O O . GLU A 1 99 ? -18.338 4.113 24.402 1.00 79.31 99 GLU A O 1
ATOM 771 N N . GLU A 1 100 ? -16.664 2.686 24.813 1.00 75.56 100 GLU A N 1
ATOM 772 C CA . GLU A 1 100 ? -15.848 3.187 23.708 1.00 75.56 100 GLU A CA 1
ATOM 773 C C . GLU A 1 100 ? -16.453 2.783 22.348 1.00 75.56 100 GLU A C 1
ATOM 775 O O . GLU A 1 100 ? -16.641 1.587 22.074 1.00 75.56 100 GLU A O 1
ATOM 780 N N . PRO A 1 101 ? -16.753 3.752 21.455 1.00 68.69 101 PRO A N 1
ATOM 781 C CA . PRO A 1 101 ? -17.229 3.447 20.116 1.00 68.69 101 PRO A CA 1
ATOM 782 C C . PRO A 1 101 ? -16.145 2.644 19.412 1.00 68.69 101 PRO A C 1
ATOM 784 O O . PRO A 1 101 ? -15.074 3.172 19.141 1.00 68.69 101 PRO A O 1
ATOM 787 N N . ARG A 1 102 ? -16.412 1.361 19.144 1.00 66.94 102 ARG A N 1
ATOM 788 C CA . ARG A 1 102 ? -15.470 0.421 18.525 1.00 66.94 102 ARG A CA 1
ATOM 789 C C . ARG A 1 102 ? -14.965 1.001 17.195 1.00 66.94 102 ARG A C 1
ATOM 791 O O . ARG A 1 102 ? -15.647 0.836 16.184 1.00 66.94 102 ARG A O 1
ATOM 798 N N . PRO A 1 103 ? -13.750 1.582 17.116 1.00 65.38 103 PRO A N 1
ATOM 799 C CA . PRO A 1 103 ? -13.247 2.199 15.880 1.00 65.38 103 PRO A CA 1
ATOM 800 C C . PRO A 1 103 ? -12.841 1.144 14.834 1.00 65.38 103 PRO A C 1
ATOM 802 O O . PRO A 1 103 ? -12.311 1.442 13.765 1.00 65.38 103 PRO A O 1
ATOM 805 N N . ILE A 1 104 ? -13.020 -0.131 15.178 1.00 67.88 104 ILE A N 1
ATOM 806 C CA . ILE A 1 104 ? -12.350 -1.272 14.567 1.00 67.88 104 ILE A CA 1
ATOM 807 C C . ILE A 1 104 ? -12.984 -1.648 13.222 1.00 67.88 104 ILE A C 1
ATOM 809 O O . ILE A 1 104 ? -12.290 -2.155 12.338 1.00 67.88 104 ILE A O 1
ATOM 813 N N . ASP A 1 105 ? -14.280 -1.377 13.036 1.00 75.88 105 ASP A N 1
ATOM 814 C CA . ASP A 1 105 ? -14.996 -1.792 11.825 1.00 75.88 105 ASP A CA 1
ATOM 815 C C . ASP A 1 105 ? -14.635 -0.956 10.589 1.00 75.88 105 ASP A C 1
ATOM 817 O O . ASP A 1 105 ? -14.586 -1.492 9.476 1.00 75.88 105 ASP A O 1
ATOM 821 N N . GLU A 1 106 ? -14.319 0.330 10.763 1.00 82.69 106 GLU A N 1
ATOM 822 C CA . GLU A 1 106 ? -13.848 1.193 9.673 1.00 82.69 106 GLU A CA 1
ATOM 823 C C . GLU A 1 106 ? -12.351 1.046 9.415 1.00 82.69 106 GLU A C 1
ATOM 825 O O . GLU A 1 106 ? -11.925 0.997 8.256 1.00 82.69 106 GLU A O 1
ATOM 830 N N . LEU A 1 107 ? -11.550 0.878 10.471 1.00 86.69 107 LEU A N 1
ATOM 831 C CA . LEU A 1 107 ? -10.098 0.762 10.347 1.00 86.69 107 LEU A CA 1
ATOM 832 C C . LEU A 1 107 ? -9.682 -0.457 9.505 1.00 86.69 107 LEU A C 1
ATOM 834 O O . LEU A 1 107 ? -8.749 -0.380 8.703 1.00 86.69 107 LEU A O 1
ATOM 838 N N . TRP A 1 108 ? -10.436 -1.558 9.606 1.00 87.75 108 TRP A N 1
ATOM 839 C CA . TRP A 1 108 ? -10.328 -2.712 8.707 1.00 87.75 108 TRP A CA 1
ATOM 840 C C . TRP A 1 108 ? -10.407 -2.311 7.236 1.00 87.75 108 TRP A C 1
ATOM 842 O O . TRP A 1 108 ? -9.624 -2.788 6.412 1.00 87.75 108 TRP A O 1
ATOM 852 N N . ARG A 1 109 ? -11.414 -1.497 6.884 1.00 91.12 109 ARG A N 1
ATOM 853 C CA . ARG A 1 109 ? -11.750 -1.206 5.482 1.00 91.12 109 ARG A CA 1
ATOM 854 C C . ARG A 1 109 ? -10.638 -0.385 4.875 1.00 91.12 109 ARG A C 1
ATOM 856 O O . ARG A 1 109 ? -10.200 -0.692 3.774 1.00 91.12 109 ARG A O 1
ATOM 863 N N . ILE A 1 110 ? -10.126 0.570 5.645 1.00 92.31 110 ILE A N 1
ATOM 864 C CA . ILE A 1 110 ? -8.960 1.371 5.286 1.00 92.31 110 ILE A CA 1
ATOM 865 C C . ILE A 1 110 ? -7.741 0.465 5.071 1.00 92.31 110 ILE A C 1
ATOM 867 O O . ILE A 1 110 ? -7.072 0.585 4.048 1.00 92.31 110 ILE A O 1
ATOM 871 N N . GLY A 1 111 ? -7.491 -0.492 5.972 1.00 92.19 111 GLY A N 1
ATOM 872 C CA . GLY A 1 111 ? -6.397 -1.457 5.826 1.00 92.19 111 GLY A CA 1
ATOM 873 C C . GLY A 1 111 ? -6.512 -2.321 4.565 1.00 92.19 111 GLY A C 1
ATOM 874 O O . GLY A 1 111 ? -5.534 -2.485 3.835 1.00 92.19 111 GLY A O 1
ATOM 875 N N . LEU A 1 112 ? -7.713 -2.829 4.269 1.00 94.44 112 LEU A N 1
ATOM 876 C CA . LEU A 1 112 ? -7.977 -3.641 3.080 1.00 94.44 112 LEU A CA 1
ATOM 877 C C . LEU A 1 112 ? -7.837 -2.825 1.787 1.00 94.44 112 LEU A C 1
ATOM 879 O O . LEU A 1 112 ? -7.190 -3.278 0.847 1.00 94.44 112 LEU A O 1
ATOM 883 N N . ILE A 1 113 ? -8.404 -1.615 1.746 1.00 96.00 113 ILE A N 1
ATOM 884 C CA . ILE A 1 113 ? -8.269 -0.693 0.609 1.00 96.00 113 ILE A CA 1
ATOM 885 C C . ILE A 1 113 ? -6.791 -0.355 0.397 1.00 96.00 113 ILE A C 1
ATOM 887 O O . ILE A 1 113 ? -6.303 -0.435 -0.729 1.00 96.00 113 ILE A O 1
ATOM 891 N N . GLY A 1 114 ? -6.061 -0.061 1.476 1.00 94.94 114 GLY A N 1
ATOM 892 C CA . GLY A 1 114 ? -4.622 0.172 1.441 1.00 94.94 114 GLY A CA 1
ATOM 893 C C . GLY A 1 114 ? -3.865 -1.003 0.822 1.00 94.94 114 GLY A C 1
ATOM 894 O O . GLY A 1 114 ? -3.088 -0.801 -0.106 1.00 94.94 114 GLY A O 1
ATOM 895 N N . ALA A 1 115 ? -4.151 -2.237 1.252 1.00 94.94 115 ALA A N 1
ATOM 896 C CA . ALA A 1 115 ? -3.543 -3.441 0.687 1.00 94.94 115 ALA A CA 1
ATOM 897 C C . ALA A 1 115 ? -3.825 -3.592 -0.819 1.00 94.94 115 ALA A C 1
ATOM 899 O O . ALA A 1 115 ? -2.908 -3.874 -1.590 1.00 94.94 115 ALA A O 1
ATOM 900 N N . VAL A 1 116 ? -5.067 -3.353 -1.255 1.00 97.50 116 VAL A N 1
ATOM 901 C CA . VAL A 1 116 ? -5.447 -3.411 -2.677 1.00 97.50 116 VAL A CA 1
ATOM 902 C C . VAL A 1 116 ? -4.692 -2.362 -3.496 1.00 97.50 116 VAL A C 1
ATOM 904 O O . VAL A 1 116 ? -4.127 -2.694 -4.537 1.00 97.50 116 VAL A O 1
ATOM 907 N N . VAL A 1 117 ? -4.628 -1.116 -3.019 1.00 98.00 117 VAL A N 1
ATOM 908 C CA . VAL A 1 117 ? -3.911 -0.025 -3.700 1.00 98.00 117 VAL A CA 1
ATOM 909 C C . VAL A 1 117 ? -2.413 -0.322 -3.776 1.00 98.00 117 VAL A C 1
ATOM 911 O O . VAL A 1 117 ? -1.823 -0.236 -4.853 1.00 98.00 117 VAL A O 1
ATOM 914 N N . THR A 1 118 ? -1.791 -0.732 -2.667 1.00 97.38 118 THR A N 1
ATOM 915 C CA . THR A 1 118 ? -0.373 -1.124 -2.639 1.00 97.38 118 THR A CA 1
ATOM 916 C C . THR A 1 118 ? -0.091 -2.290 -3.590 1.00 97.38 118 THR A C 1
ATOM 918 O O . THR A 1 118 ? 0.900 -2.261 -4.320 1.00 97.38 118 THR A O 1
ATOM 921 N N . GLY A 1 119 ? -0.977 -3.289 -3.639 1.00 98.12 119 GLY A N 1
ATOM 922 C CA . GLY A 1 119 ? -0.877 -4.412 -4.568 1.00 98.12 119 GLY A CA 1
ATOM 923 C C . GLY A 1 119 ? -0.965 -3.974 -6.030 1.00 98.12 119 GLY A C 1
ATOM 924 O O . GLY A 1 119 ? -0.141 -4.392 -6.841 1.00 98.12 119 GLY A O 1
ATOM 925 N N . ALA A 1 120 ? -1.899 -3.080 -6.367 1.00 98.19 120 ALA A N 1
ATOM 926 C CA . ALA A 1 120 ? -2.042 -2.541 -7.720 1.00 98.19 120 ALA A CA 1
ATOM 927 C C . ALA A 1 120 ? -0.783 -1.786 -8.181 1.00 98.19 120 ALA A C 1
ATOM 929 O O . ALA A 1 120 ? -0.311 -2.002 -9.299 1.00 98.19 120 ALA A O 1
ATOM 930 N N . VAL A 1 121 ? -0.193 -0.965 -7.304 1.00 97.88 121 VAL A N 1
ATOM 931 C CA . VAL A 1 121 ? 1.084 -0.281 -7.575 1.00 97.88 121 VAL A CA 1
ATOM 932 C C . VAL A 1 121 ? 2.209 -1.296 -7.791 1.00 97.88 121 VAL A C 1
ATOM 934 O O . VAL A 1 121 ? 2.954 -1.183 -8.764 1.00 97.88 121 VAL A O 1
ATOM 937 N N . GLY A 1 122 ? 2.302 -2.326 -6.945 1.00 97.69 122 GL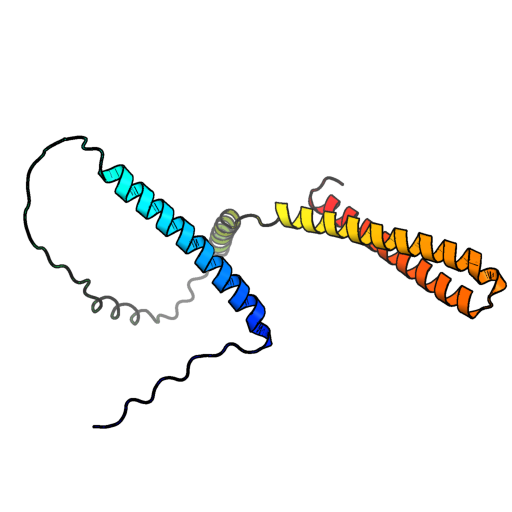Y A N 1
ATOM 938 C CA . GLY A 1 122 ? 3.284 -3.402 -7.100 1.00 97.69 122 GLY A CA 1
ATOM 939 C C . GLY A 1 122 ? 3.162 -4.129 -8.443 1.00 97.69 122 GLY A C 1
ATOM 940 O O . GLY A 1 122 ? 4.157 -4.282 -9.151 1.00 97.69 122 GLY A O 1
ATOM 941 N N . ILE A 1 123 ? 1.943 -4.507 -8.841 1.00 98.19 123 ILE A N 1
ATOM 942 C CA . ILE A 1 123 ? 1.667 -5.159 -10.132 1.00 98.19 123 ILE A CA 1
ATOM 943 C C . ILE A 1 123 ? 2.064 -4.244 -11.294 1.00 98.19 123 ILE A C 1
ATOM 945 O O . ILE A 1 123 ? 2.739 -4.687 -12.223 1.00 98.19 123 ILE A O 1
ATOM 949 N N . MET A 1 124 ? 1.695 -2.963 -11.235 1.00 98.44 124 MET A N 1
ATOM 950 C CA . MET A 1 124 ? 2.063 -1.977 -12.252 1.00 98.44 124 MET A CA 1
ATOM 951 C C . MET A 1 124 ? 3.589 -1.866 -12.395 1.00 98.44 124 MET A C 1
ATOM 953 O O . MET A 1 124 ? 4.098 -1.902 -13.517 1.00 98.44 124 MET A O 1
ATOM 957 N N . MET A 1 125 ? 4.336 -1.812 -11.284 1.00 98.06 125 MET A N 1
ATOM 958 C CA . MET A 1 125 ? 5.805 -1.811 -11.307 1.00 98.06 125 MET A CA 1
ATOM 959 C C . MET A 1 125 ? 6.379 -3.087 -11.926 1.00 98.06 125 MET A C 1
ATOM 961 O O . MET A 1 125 ? 7.337 -3.002 -12.690 1.00 98.06 125 MET A O 1
ATOM 965 N N . ILE A 1 126 ? 5.788 -4.256 -11.655 1.00 97.94 126 ILE A N 1
ATOM 966 C CA . ILE A 1 126 ? 6.214 -5.518 -12.275 1.00 97.94 126 ILE A CA 1
ATOM 967 C C . ILE A 1 126 ? 6.002 -5.462 -13.788 1.00 97.94 126 ILE A C 1
ATOM 969 O O . ILE A 1 126 ? 6.927 -5.763 -14.538 1.00 97.94 126 ILE A O 1
ATOM 973 N N . VAL A 1 127 ? 4.825 -5.031 -14.253 1.00 98.06 127 VAL A N 1
ATOM 974 C CA . VAL A 1 127 ? 4.526 -4.918 -15.689 1.00 98.06 127 VAL A CA 1
ATOM 975 C C . VAL A 1 127 ? 5.514 -3.971 -16.373 1.00 98.06 127 VAL A C 1
ATOM 977 O O . VAL A 1 127 ? 6.113 -4.343 -17.382 1.00 98.06 127 VAL A O 1
ATOM 980 N N . PHE A 1 128 ? 5.763 -2.786 -15.806 1.00 97.44 128 PHE A N 1
ATOM 981 C CA . PHE A 1 128 ? 6.768 -1.865 -16.346 1.00 97.44 128 PHE A CA 1
ATOM 982 C C . PHE A 1 128 ? 8.190 -2.414 -16.263 1.00 97.44 128 PHE A C 1
ATOM 984 O O . PH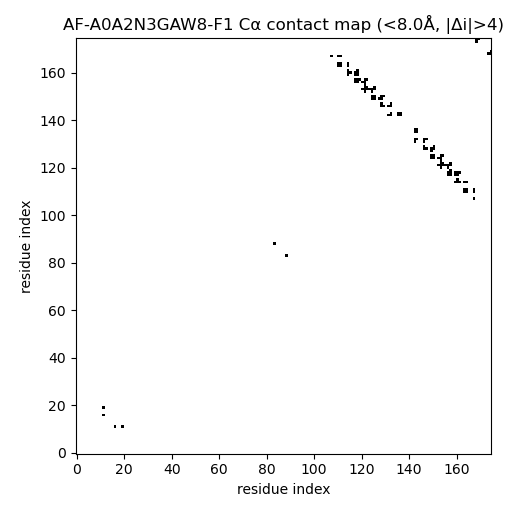E A 1 128 ? 8.970 -2.187 -17.184 1.00 97.44 128 PHE A O 1
ATOM 991 N N . GLY A 1 129 ? 8.525 -3.161 -15.212 1.00 96.56 129 GLY A N 1
ATOM 992 C CA . GLY A 1 129 ? 9.817 -3.821 -15.059 1.00 96.56 129 GLY A CA 1
ATOM 993 C C . GLY A 1 129 ? 10.047 -4.859 -16.153 1.00 96.56 129 GLY A C 1
ATOM 994 O O . GLY A 1 129 ? 11.093 -4.845 -16.795 1.00 96.56 129 GLY A O 1
ATOM 995 N N . VAL A 1 130 ? 9.045 -5.697 -16.441 1.00 97.12 130 VAL A N 1
ATOM 996 C CA . VAL A 1 130 ? 9.095 -6.697 -17.521 1.00 97.12 130 VAL A CA 1
ATOM 997 C C . VAL A 1 130 ? 9.173 -6.025 -18.893 1.00 97.12 130 VAL A C 1
ATOM 999 O O . VAL A 1 130 ? 10.020 -6.392 -19.706 1.00 97.12 130 VAL A O 1
ATOM 1002 N N . VAL A 1 131 ? 8.331 -5.019 -19.159 1.00 96.75 131 VAL A N 1
ATOM 1003 C CA . VAL A 1 131 ? 8.352 -4.265 -20.428 1.00 96.75 131 VAL A CA 1
ATOM 1004 C C . VAL A 1 131 ? 9.686 -3.538 -20.611 1.00 96.75 131 VAL A C 1
ATOM 1006 O O . VAL A 1 131 ? 10.245 -3.535 -21.709 1.00 96.75 131 VAL A O 1
ATOM 1009 N N . GLY A 1 132 ? 10.207 -2.940 -19.540 1.00 94.62 132 GLY A N 1
ATOM 1010 C CA . GLY A 1 132 ? 11.510 -2.290 -19.501 1.00 94.62 132 GLY A CA 1
ATOM 1011 C C . GLY A 1 132 ? 12.620 -3.279 -19.818 1.00 94.62 132 GLY A C 1
ATOM 1012 O O . GLY A 1 132 ? 13.373 -3.044 -20.756 1.00 94.62 132 GLY A O 1
ATOM 1013 N N . LEU A 1 133 ? 12.652 -4.423 -19.130 1.00 94.88 133 LEU A N 1
ATOM 1014 C CA . LEU A 1 133 ? 13.631 -5.484 -19.356 1.00 94.88 133 LEU A CA 1
ATOM 1015 C C . LEU A 1 133 ? 13.594 -5.986 -20.804 1.00 94.88 133 LEU A C 1
ATOM 1017 O O . LEU A 1 133 ? 14.630 -6.056 -21.458 1.00 94.88 133 LEU A O 1
ATOM 1021 N N . ALA A 1 134 ? 12.402 -6.258 -21.345 1.00 95.19 134 ALA A N 1
ATOM 1022 C CA . ALA A 1 134 ? 12.235 -6.706 -22.727 1.00 95.19 134 ALA A CA 1
ATOM 1023 C C . ALA A 1 134 ? 12.802 -5.698 -23.744 1.00 95.19 134 ALA A C 1
ATOM 1025 O O . ALA A 1 134 ? 13.375 -6.093 -24.761 1.00 95.19 134 ALA A O 1
ATOM 1026 N N . LYS A 1 135 ? 12.684 -4.394 -23.461 1.00 94.12 135 LYS A N 1
ATOM 1027 C CA . LYS A 1 135 ? 13.235 -3.325 -24.305 1.00 94.12 135 LYS A CA 1
ATOM 1028 C C . LYS A 1 135 ? 14.731 -3.087 -24.076 1.00 94.12 135 LYS A C 1
ATOM 1030 O O . LYS A 1 135 ? 15.427 -2.711 -25.018 1.00 94.12 135 LYS A O 1
ATOM 1035 N N . THR A 1 136 ? 15.246 -3.310 -22.866 1.00 93.38 136 THR A N 1
ATOM 1036 C CA . THR A 1 136 ? 16.633 -2.986 -22.495 1.00 93.38 136 THR A CA 1
ATOM 1037 C C . THR A 1 136 ? 17.632 -4.118 -22.701 1.00 93.38 136 THR A C 1
ATOM 1039 O O . THR A 1 136 ? 18.829 -3.853 -22.615 1.00 93.38 136 THR A O 1
ATOM 1042 N N . ILE A 1 137 ? 17.204 -5.329 -23.085 1.00 87.44 137 ILE A N 1
ATOM 1043 C CA . ILE A 1 137 ? 18.117 -6.438 -23.446 1.00 87.44 137 ILE A CA 1
ATOM 1044 C C . ILE A 1 137 ? 19.188 -6.001 -24.467 1.00 87.44 137 ILE A C 1
ATOM 1046 O O . ILE A 1 137 ? 20.318 -6.477 -24.418 1.00 87.44 137 ILE A O 1
ATOM 1050 N N . LYS A 1 138 ? 18.868 -5.055 -25.363 1.00 90.00 138 LYS A N 1
ATOM 1051 C CA . LYS A 1 138 ? 19.813 -4.498 -26.352 1.00 90.00 138 LYS A CA 1
ATOM 1052 C C . LYS A 1 138 ? 20.485 -3.186 -25.920 1.00 90.00 138 LYS A C 1
ATOM 1054 O O . LYS A 1 138 ? 21.402 -2.735 -26.593 1.00 90.00 138 LYS A O 1
ATOM 1059 N N . ALA A 1 139 ? 20.031 -2.568 -24.829 1.00 83.94 139 ALA A N 1
ATOM 1060 C CA . ALA A 1 139 ? 20.464 -1.244 -24.369 1.00 83.94 139 ALA A CA 1
ATOM 1061 C C . ALA A 1 139 ? 21.658 -1.283 -23.394 1.00 83.94 139 ALA A C 1
ATOM 1063 O O . ALA A 1 139 ? 22.162 -0.236 -22.994 1.00 83.94 139 ALA A O 1
ATOM 1064 N N . GLY A 1 140 ? 22.124 -2.479 -23.017 1.00 92.12 140 GLY A N 1
ATOM 1065 C CA . GLY A 1 140 ? 23.294 -2.672 -22.163 1.00 92.12 140 GLY A CA 1
ATOM 1066 C C . GLY A 1 140 ? 22.970 -2.891 -20.676 1.00 92.12 140 GLY A C 1
ATOM 1067 O O . GLY A 1 140 ? 21.807 -2.890 -20.265 1.00 92.12 140 GLY A O 1
ATOM 1068 N N . PRO A 1 141 ? 24.006 -3.096 -19.841 1.00 94.12 141 PRO A N 1
ATOM 1069 C CA . PRO A 1 141 ? 23.860 -3.583 -18.465 1.00 94.12 141 PRO A CA 1
ATOM 1070 C C . PRO A 1 141 ? 23.110 -2.614 -17.540 1.00 94.12 141 PRO A C 1
ATOM 1072 O O . PRO A 1 141 ? 22.412 -3.052 -16.627 1.00 94.12 141 PRO A O 1
ATOM 1075 N N . MET A 1 142 ? 23.184 -1.304 -17.799 1.00 94.00 142 MET A N 1
ATOM 1076 C CA . MET A 1 142 ? 22.493 -0.291 -16.993 1.00 94.00 142 MET A CA 1
ATOM 1077 C C . MET A 1 142 ? 20.962 -0.429 -17.073 1.00 94.00 142 MET A C 1
ATOM 1079 O O . MET A 1 142 ? 20.274 -0.252 -16.070 1.00 94.00 142 MET A O 1
ATOM 1083 N N . GLY A 1 143 ? 20.424 -0.810 -18.237 1.00 92.75 143 GLY A N 1
ATOM 1084 C CA . GLY A 1 143 ? 18.985 -1.016 -18.417 1.00 92.75 143 GLY A CA 1
ATOM 1085 C C . GLY A 1 143 ? 18.464 -2.319 -17.803 1.00 92.75 143 GLY A C 1
ATOM 1086 O O . GLY A 1 143 ? 17.285 -2.409 -17.468 1.00 92.75 143 GLY A O 1
ATOM 1087 N N . VAL A 1 144 ? 19.331 -3.320 -17.631 1.00 94.75 144 VAL A N 1
ATOM 1088 C CA . VAL A 1 144 ? 18.992 -4.560 -16.916 1.00 94.75 144 VAL A CA 1
ATOM 1089 C C . VAL A 1 144 ? 18.944 -4.304 -15.409 1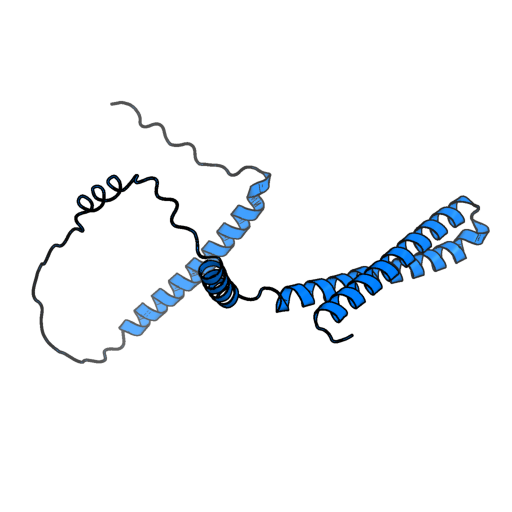.00 94.75 144 VAL A C 1
ATOM 1091 O O . VAL A 1 144 ? 18.039 -4.794 -14.739 1.00 94.75 144 VAL A O 1
ATOM 1094 N N . PHE A 1 145 ? 19.870 -3.495 -14.883 1.00 96.50 145 PHE A N 1
ATOM 1095 C CA . PHE A 1 145 ? 19.939 -3.166 -13.456 1.00 96.50 145 PHE A CA 1
ATOM 1096 C C . PHE A 1 145 ? 18.739 -2.336 -12.975 1.00 96.50 145 PHE A C 1
ATOM 1098 O O . PHE A 1 145 ? 18.191 -2.591 -11.907 1.00 96.50 145 PHE A O 1
ATOM 1105 N N . SER A 1 146 ? 18.277 -1.365 -13.768 1.00 94.81 146 SER A N 1
ATOM 1106 C CA . SER A 1 146 ? 17.076 -0.599 -13.411 1.00 94.81 146 SER A CA 1
ATOM 1107 C C . SER A 1 146 ? 15.813 -1.463 -13.451 1.00 94.81 146 SER A C 1
ATOM 1109 O O . SER A 1 146 ? 14.987 -1.392 -12.541 1.00 94.81 146 SER A O 1
ATOM 1111 N N . ALA A 1 147 ? 15.681 -2.323 -14.465 1.00 95.38 147 ALA A N 1
ATOM 1112 C CA . ALA A 1 147 ? 14.552 -3.235 -14.585 1.00 95.38 147 ALA A CA 1
ATOM 1113 C C . ALA A 1 147 ? 14.527 -4.281 -13.458 1.00 95.38 147 ALA A C 1
ATOM 1115 O O . ALA A 1 147 ? 13.456 -4.573 -12.927 1.00 95.38 147 ALA A O 1
ATOM 1116 N N . SER A 1 148 ? 15.685 -4.808 -13.042 1.00 96.69 148 SER A N 1
ATOM 1117 C CA . SER A 1 148 ? 15.763 -5.762 -11.930 1.00 96.69 148 SER A CA 1
ATOM 1118 C C . SER A 1 148 ? 15.370 -5.127 -10.595 1.00 96.69 148 SER A C 1
ATOM 1120 O O . SER A 1 148 ? 14.607 -5.734 -9.844 1.00 96.69 148 SER A O 1
ATOM 1122 N N . ILE A 1 149 ? 15.804 -3.889 -10.327 1.00 97.19 149 ILE A N 1
ATOM 1123 C CA . ILE A 1 149 ? 15.374 -3.124 -9.149 1.00 97.19 149 ILE A CA 1
ATOM 1124 C C . ILE A 1 149 ? 13.855 -2.940 -9.162 1.00 97.19 149 ILE A C 1
ATOM 1126 O O . ILE A 1 149 ? 13.197 -3.203 -8.156 1.00 97.19 149 ILE A O 1
ATOM 1130 N N . LEU A 1 150 ? 13.283 -2.538 -10.302 1.00 97.12 150 LEU A N 1
ATOM 1131 C CA . LEU A 1 150 ? 11.840 -2.323 -10.428 1.00 97.12 150 LEU A CA 1
ATOM 1132 C C . LEU A 1 150 ? 11.043 -3.605 -10.149 1.00 97.12 150 LEU A C 1
ATOM 1134 O O . LEU A 1 150 ? 10.041 -3.565 -9.436 1.00 97.12 150 LEU A O 1
ATOM 1138 N N . LEU A 1 151 ? 11.518 -4.746 -10.660 1.00 97.69 151 LEU A N 1
ATOM 1139 C CA . LEU A 1 151 ? 10.926 -6.058 -10.395 1.00 97.69 151 LEU A CA 1
ATOM 1140 C C . LEU A 1 151 ? 11.034 -6.450 -8.918 1.00 97.69 151 LEU A C 1
ATOM 1142 O O . LEU A 1 151 ? 10.061 -6.947 -8.354 1.00 97.69 151 LEU A O 1
ATOM 1146 N N . MET A 1 152 ? 12.181 -6.198 -8.279 1.00 98.25 152 MET A N 1
ATOM 1147 C CA . MET A 1 152 ? 12.391 -6.504 -6.862 1.00 98.25 152 MET A CA 1
ATOM 1148 C C . MET A 1 152 ? 11.437 -5.702 -5.967 1.00 98.25 152 MET A C 1
ATOM 1150 O O . MET A 1 152 ? 10.774 -6.277 -5.105 1.00 98.25 152 MET A O 1
ATOM 1154 N N . PHE A 1 153 ? 11.318 -4.389 -6.195 1.00 97.88 153 PHE A N 1
ATOM 1155 C CA . PHE A 1 153 ? 10.381 -3.544 -5.450 1.00 97.88 153 PHE A CA 1
ATOM 1156 C C . PHE A 1 153 ? 8.926 -3.899 -5.747 1.00 97.88 153 PHE A C 1
ATOM 1158 O O . PHE A 1 153 ? 8.131 -4.003 -4.817 1.00 97.88 153 PHE A O 1
ATOM 1165 N N . GLY A 1 154 ? 8.578 -4.147 -7.012 1.00 97.56 154 GLY A N 1
ATOM 1166 C CA . GLY A 1 154 ? 7.229 -4.564 -7.392 1.00 97.56 154 GLY A CA 1
ATOM 1167 C C . GLY A 1 154 ? 6.806 -5.864 -6.699 1.00 97.56 154 GLY A C 1
ATOM 1168 O O . GLY A 1 154 ? 5.715 -5.934 -6.129 1.00 97.56 154 GLY A O 1
ATOM 1169 N N . ALA A 1 155 ? 7.694 -6.863 -6.659 1.00 97.94 155 ALA A N 1
ATOM 1170 C CA . ALA A 1 155 ? 7.474 -8.102 -5.915 1.00 97.94 155 ALA A CA 1
ATOM 1171 C C . ALA A 1 155 ? 7.354 -7.854 -4.402 1.00 97.94 155 ALA A C 1
ATOM 1173 O O . ALA A 1 155 ? 6.466 -8.414 -3.761 1.00 97.94 155 ALA A O 1
ATOM 1174 N N . GLY A 1 156 ? 8.190 -6.973 -3.842 1.00 98.25 156 GLY A N 1
ATOM 1175 C CA . GLY A 1 156 ? 8.121 -6.563 -2.438 1.00 98.25 156 GLY A CA 1
ATOM 1176 C C . GLY A 1 156 ? 6.782 -5.920 -2.066 1.00 98.25 156 GLY A C 1
ATOM 1177 O O . GLY A 1 156 ? 6.176 -6.306 -1.069 1.00 98.25 156 GLY A O 1
ATOM 1178 N N . PHE A 1 157 ? 6.268 -5.004 -2.892 1.00 97.69 157 PHE A N 1
ATOM 1179 C CA . PHE A 1 157 ? 4.952 -4.393 -2.687 1.00 97.69 157 PHE A CA 1
ATOM 1180 C C . PHE A 1 157 ? 3.815 -5.411 -2.785 1.00 97.69 157 PHE A C 1
ATOM 1182 O O . PHE A 1 157 ? 2.906 -5.382 -1.958 1.00 97.69 157 PHE A O 1
ATOM 1189 N N . CYS A 1 158 ? 3.880 -6.348 -3.736 1.00 97.88 158 CYS A N 1
ATOM 1190 C CA . CYS A 1 158 ? 2.892 -7.423 -3.838 1.00 97.88 158 CYS A CA 1
ATOM 1191 C C . CYS A 1 158 ? 2.918 -8.337 -2.603 1.00 97.88 158 CYS A C 1
ATOM 1193 O O . CYS A 1 158 ? 1.866 -8.690 -2.075 1.00 97.88 158 CYS A O 1
ATOM 1195 N N . ALA A 1 159 ? 4.110 -8.688 -2.111 1.00 97.94 159 ALA A N 1
ATOM 1196 C CA . ALA A 1 159 ? 4.270 -9.492 -0.904 1.00 97.94 159 ALA A CA 1
ATOM 1197 C C . ALA A 1 159 ? 3.750 -8.760 0.341 1.00 97.94 159 ALA A C 1
ATOM 1199 O O . ALA A 1 159 ? 3.043 -9.359 1.149 1.00 97.94 159 ALA A O 1
ATOM 1200 N N . LEU A 1 160 ? 4.045 -7.462 0.472 1.00 97.44 160 LEU A N 1
ATOM 1201 C CA . LEU A 1 160 ? 3.537 -6.635 1.564 1.00 97.44 160 LEU A CA 1
ATOM 1202 C C . LEU A 1 160 ? 2.009 -6.543 1.521 1.00 97.44 160 LEU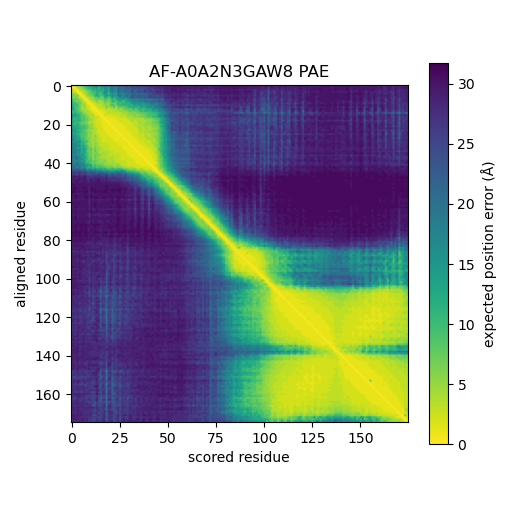 A C 1
ATOM 1204 O O . LEU A 1 160 ? 1.375 -6.750 2.548 1.00 97.44 160 LEU A O 1
ATOM 1208 N N . ALA A 1 161 ? 1.423 -6.301 0.346 1.00 96.62 161 ALA A N 1
ATOM 1209 C CA . ALA A 1 161 ? -0.025 -6.257 0.147 1.00 96.62 161 ALA A CA 1
ATOM 1210 C C . ALA A 1 161 ? -0.706 -7.594 0.485 1.00 96.62 161 ALA A C 1
ATOM 1212 O O . ALA A 1 161 ? -1.744 -7.622 1.144 1.00 96.62 161 ALA A O 1
ATOM 1213 N N . ALA A 1 162 ? -0.111 -8.717 0.078 1.00 96.81 162 ALA A N 1
ATOM 1214 C CA . ALA A 1 162 ? -0.615 -10.040 0.432 1.00 96.81 162 ALA A CA 1
ATOM 1215 C C . ALA A 1 162 ? -0.506 -10.294 1.944 1.00 96.81 162 ALA A C 1
ATOM 1217 O O . ALA A 1 162 ? -1.450 -10.786 2.562 1.00 96.81 162 ALA A O 1
ATOM 1218 N N . TRP A 1 163 ? 0.620 -9.925 2.559 1.00 97.44 163 TRP A N 1
ATOM 1219 C CA . TRP A 1 163 ? 0.828 -10.072 3.997 1.00 97.44 163 TRP A CA 1
ATOM 1220 C C . TRP A 1 163 ? -0.144 -9.216 4.813 1.00 97.44 163 TRP A C 1
ATOM 1222 O O . TRP A 1 163 ? -0.732 -9.725 5.768 1.00 97.44 163 TRP A O 1
ATOM 1232 N N . THR A 1 164 ? -0.363 -7.952 4.434 1.00 95.69 164 THR A N 1
ATOM 1233 C CA . THR A 1 164 ? -1.343 -7.083 5.097 1.00 95.69 164 THR A CA 1
ATOM 1234 C C . THR A 1 164 ? -2.753 -7.631 4.924 1.00 95.69 164 THR A C 1
ATOM 1236 O O . THR A 1 164 ? -3.449 -7.766 5.923 1.00 95.69 164 THR A O 1
ATOM 1239 N N . ALA A 1 165 ? -3.144 -8.066 3.722 1.00 94.00 165 ALA A N 1
ATOM 1240 C CA . ALA A 1 165 ? -4.451 -8.679 3.488 1.00 94.00 165 ALA A CA 1
ATOM 1241 C C . ALA A 1 165 ? -4.679 -9.933 4.355 1.00 94.00 165 ALA A C 1
ATOM 1243 O O . ALA A 1 165 ? -5.716 -10.052 5.008 1.00 94.00 165 ALA A O 1
ATOM 1244 N N . VAL A 1 166 ? -3.699 -10.845 4.427 1.00 95.94 166 VAL A N 1
ATOM 1245 C CA . VAL A 1 166 ? -3.774 -12.050 5.275 1.00 95.94 166 VAL A CA 1
ATOM 1246 C C . VAL A 1 166 ? -3.831 -11.682 6.756 1.00 95.94 166 VAL A C 1
ATOM 1248 O O . VAL A 1 166 ? -4.620 -12.258 7.504 1.00 95.94 166 VAL A O 1
ATOM 1251 N N . ARG A 1 167 ? -3.011 -10.722 7.196 1.00 95.12 167 ARG A N 1
ATOM 1252 C CA . ARG A 1 167 ? -3.007 -10.244 8.582 1.00 95.12 167 ARG A CA 1
ATOM 1253 C C . ARG A 1 167 ? -4.356 -9.641 8.958 1.00 95.12 167 ARG A C 1
ATOM 1255 O O . ARG A 1 167 ? -4.868 -9.961 10.027 1.00 95.12 167 ARG A O 1
ATOM 1262 N N . THR A 1 168 ? -4.938 -8.826 8.083 1.00 91.25 168 THR A N 1
ATOM 1263 C CA . THR A 1 168 ? -6.265 -8.244 8.279 1.00 91.25 168 THR A CA 1
ATOM 1264 C C . THR A 1 168 ? -7.317 -9.350 8.354 1.00 91.25 168 THR A C 1
ATOM 1266 O O . THR A 1 168 ? -8.049 -9.401 9.332 1.00 91.25 168 THR A O 1
ATOM 1269 N N . LEU A 1 169 ? -7.333 -10.316 7.426 1.00 90.56 169 LEU A N 1
ATOM 1270 C CA . LEU A 1 169 ? -8.284 -11.440 7.450 1.00 90.56 169 LEU A CA 1
ATOM 1271 C C . LEU A 1 169 ? -8.195 -12.285 8.735 1.00 90.56 169 LEU A C 1
ATOM 1273 O O . LEU A 1 169 ? -9.231 -12.606 9.323 1.00 90.56 169 LEU A O 1
ATOM 1277 N N . LYS A 1 170 ? -6.977 -12.581 9.214 1.00 92.69 170 LYS A N 1
ATOM 1278 C CA . LYS A 1 170 ? -6.758 -13.291 10.487 1.00 92.69 170 LYS A CA 1
ATOM 1279 C C . LYS A 1 170 ? -7.343 -12.546 11.686 1.00 92.69 170 LYS A C 1
ATOM 1281 O O . LYS A 1 170 ? -7.833 -13.180 12.612 1.00 92.69 170 LYS A O 1
ATOM 1286 N N . GLN A 1 171 ? -7.346 -11.212 11.676 1.00 89.19 171 GLN A N 1
ATOM 1287 C CA . GLN A 1 171 ? -7.889 -10.425 12.786 1.00 89.19 171 GLN A CA 1
ATOM 1288 C C . GLN A 1 171 ? -9.413 -10.545 12.957 1.00 89.19 171 GLN A C 1
ATOM 1290 O O . GLN A 1 171 ? -9.884 -10.243 14.049 1.00 89.19 171 GLN A O 1
ATOM 1295 N N . ARG A 1 172 ? -10.192 -11.027 11.968 1.00 84.50 172 ARG A N 1
ATOM 1296 C CA . ARG A 1 172 ? -11.610 -11.394 12.234 1.00 84.50 172 ARG A CA 1
ATOM 1297 C C . ARG A 1 172 ? -11.848 -12.864 12.522 1.00 84.50 172 ARG A C 1
ATOM 1299 O O . ARG A 1 172 ? -13.004 -13.241 12.672 1.00 84.50 172 ARG A O 1
ATOM 1306 N N . GLY A 1 173 ? -10.818 -13.705 12.499 1.00 86.56 173 GLY A N 1
ATOM 1307 C CA . GLY A 1 173 ? -11.021 -15.153 12.551 1.00 86.56 173 GLY A CA 1
ATOM 1308 C C . GLY A 1 173 ? -11.757 -15.712 11.326 1.00 86.56 173 GLY A C 1
ATOM 1309 O O . GLY A 1 173 ? -12.476 -16.696 11.444 1.00 86.56 173 GLY A O 1
ATOM 1310 N N . VAL A 1 174 ? -11.609 -15.078 10.151 1.00 84.19 174 VAL A N 1
ATOM 1311 C CA . VAL A 1 174 ? -12.057 -15.665 8.866 1.00 84.19 174 VAL A CA 1
ATOM 1312 C C . VAL A 1 174 ? -11.080 -16.757 8.391 1.00 84.19 174 VAL A C 1
ATOM 1314 O O . VAL A 1 174 ? -11.465 -17.629 7.616 1.00 84.19 174 VAL A O 1
ATOM 1317 N N . LEU A 1 175 ? -9.831 -16.707 8.870 1.00 70.12 175 LEU A N 1
ATOM 1318 C CA . LEU A 1 175 ? -8.735 -17.659 8.654 1.00 70.12 175 LEU A CA 1
ATOM 1319 C C . LEU A 1 175 ? -8.172 -18.094 10.005 1.00 70.12 175 LEU A C 1
ATOM 1321 O O . LEU A 1 175 ? -7.802 -19.280 10.123 1.00 70.12 175 LEU A O 1
#

pLDDT: mean 79.9, std 18.04, range [38.56, 98.44]